Protein AF-A0A8J7Q4S1-F1 (afdb_monomer_lite)

Radius of gyration: 15.63 Å; chains: 1; bounding box: 54×36×39 Å

Secondary structure (DSSP, 8-state):
--------TTTTTEEEEEEEPEETTEE-EEE-TTS-EEEEEEEEEEEPTT----EEEEE--TTT-SS-EEEEETTTTSEEEEEESS--EEEEEEE-SS-EEEEEEEHHHHHHHHHTTSSS--HHHHHHHHHHHT-

Sequence (135 aa):
MSRGIIADRVSDLGTIFARFVLDGNQPRHTTDDDGLKHYWIDLCFEPKPGARVESVIFVLDEDTYEDPIRLADARTGFRARISSYGDFAVTAKIETDSEFRSRSDILSDLLRRGHQSEAVPSPAVTSAIKDIEDN

Structure (mmCIF, N/CA/C/O backbone):
data_AF-A0A8J7Q4S1-F1
#
_entry.id   AF-A0A8J7Q4S1-F1
#
loop_
_atom_site.group_PDB
_atom_site.id
_atom_site.type_symbol
_atom_site.label_atom_id
_atom_site.label_alt_id
_atom_site.label_comp_id
_atom_site.label_asym_id
_atom_site.label_entity_id
_atom_site.label_seq_id
_atom_site.pdbx_PDB_ins_code
_atom_site.Cartn_x
_atom_site.Cartn_y
_atom_site.Cartn_z
_atom_site.occupancy
_atom_site.B_iso_or_equiv
_atom_site.auth_seq_id
_atom_site.auth_comp_id
_atom_site.auth_asym_id
_atom_site.auth_atom_id
_atom_site.pdbx_PDB_model_num
ATOM 1 N N . MET A 1 1 ? -37.719 3.991 -2.766 1.00 38.22 1 MET A N 1
ATOM 2 C CA . MET A 1 1 ? -36.799 3.149 -1.974 1.00 38.22 1 MET A CA 1
ATOM 3 C C . MET A 1 1 ? -35.414 3.761 -2.076 1.00 38.22 1 MET A C 1
ATOM 5 O O . MET A 1 1 ? -34.785 3.648 -3.121 1.00 38.22 1 MET A O 1
ATOM 9 N N . SER A 1 2 ? -34.999 4.512 -1.058 1.00 35.16 2 SER A N 1
ATOM 10 C CA . SER A 1 2 ? -33.693 5.174 -1.040 1.00 35.16 2 SER A CA 1
ATOM 11 C C . SER A 1 2 ? -32.599 4.124 -0.879 1.00 35.16 2 SER A C 1
ATOM 13 O O . SER A 1 2 ? -32.529 3.463 0.155 1.00 35.16 2 SER A O 1
ATOM 15 N N . ARG A 1 3 ? -31.754 3.957 -1.901 1.00 38.41 3 ARG A N 1
ATOM 16 C CA . ARG A 1 3 ? -30.464 3.279 -1.750 1.00 38.41 3 ARG A CA 1
ATOM 17 C C . ARG A 1 3 ? -29.611 4.178 -0.863 1.00 38.41 3 ARG A C 1
ATOM 19 O O . ARG A 1 3 ? -29.139 5.217 -1.314 1.00 38.41 3 ARG A O 1
ATOM 26 N N . GLY A 1 4 ? -29.526 3.831 0.419 1.00 33.53 4 GLY A N 1
ATOM 27 C CA . GLY A 1 4 ? -28.639 4.499 1.356 1.00 33.53 4 GLY A CA 1
ATOM 28 C C . GLY A 1 4 ? -27.218 4.401 0.824 1.00 33.53 4 GLY A C 1
ATOM 29 O O . GLY A 1 4 ? -26.696 3.304 0.649 1.00 33.53 4 GLY A O 1
ATOM 30 N N . ILE A 1 5 ? -26.625 5.552 0.528 1.00 40.28 5 ILE A N 1
ATOM 31 C CA . ILE A 1 5 ? -25.188 5.683 0.337 1.00 40.28 5 ILE A CA 1
ATOM 32 C C . ILE A 1 5 ? -24.589 5.262 1.679 1.00 40.28 5 ILE A C 1
ATOM 34 O O . ILE A 1 5 ? -24.685 6.000 2.659 1.00 40.28 5 ILE A O 1
ATOM 38 N N . ILE A 1 6 ? -24.060 4.040 1.764 1.00 44.47 6 ILE A N 1
ATOM 39 C CA . ILE A 1 6 ? -23.188 3.665 2.873 1.00 44.47 6 ILE A CA 1
ATOM 40 C C . ILE A 1 6 ? -21.946 4.517 2.646 1.00 44.47 6 ILE A C 1
ATOM 42 O O . ILE A 1 6 ? -21.100 4.180 1.824 1.00 44.47 6 ILE A O 1
ATOM 46 N N . ALA A 1 7 ? -21.912 5.690 3.280 1.00 45.53 7 ALA A N 1
ATOM 47 C CA . ALA A 1 7 ? -20.713 6.504 3.347 1.00 45.53 7 ALA A CA 1
ATOM 48 C C . ALA A 1 7 ? -19.566 5.590 3.780 1.00 45.53 7 ALA A C 1
ATOM 50 O O . ALA A 1 7 ? -19.751 4.761 4.671 1.00 45.53 7 ALA A O 1
ATOM 51 N N . ASP A 1 8 ? -18.427 5.704 3.109 1.00 61.03 8 ASP A N 1
ATOM 52 C CA . ASP A 1 8 ? -17.221 4.944 3.401 1.00 61.03 8 ASP A CA 1
ATOM 53 C C . ASP A 1 8 ? -16.778 5.183 4.857 1.00 61.03 8 ASP A C 1
ATOM 55 O O . ASP A 1 8 ? -16.037 6.116 5.168 1.00 61.03 8 ASP A O 1
ATOM 59 N N . ARG A 1 9 ? -17.278 4.347 5.775 1.00 73.31 9 ARG A N 1
ATOM 60 C CA . ARG A 1 9 ? -17.069 4.466 7.226 1.00 73.31 9 ARG A CA 1
ATOM 61 C C . ARG A 1 9 ? -15.631 4.165 7.643 1.00 73.31 9 ARG A C 1
ATOM 63 O O . ARG A 1 9 ? -15.295 4.346 8.814 1.00 73.31 9 ARG A O 1
ATOM 70 N N . VAL A 1 10 ? -14.784 3.691 6.728 1.00 82.69 10 VAL A N 1
ATOM 71 C CA . VAL A 1 10 ? -13.345 3.555 6.983 1.00 82.69 10 VAL A CA 1
ATOM 72 C C . VAL A 1 10 ? -12.698 4.929 7.098 1.00 82.69 10 VAL A C 1
ATOM 74 O O . VAL A 1 10 ? -11.847 5.124 7.963 1.00 82.69 10 VAL A O 1
ATOM 77 N N . SER A 1 11 ? -13.166 5.907 6.317 1.00 84.38 11 SER A N 1
ATOM 78 C CA . SER A 1 11 ? -12.655 7.280 6.374 1.00 84.38 11 SER A CA 1
ATOM 79 C C . SER A 1 11 ? -12.859 7.952 7.740 1.00 84.38 11 SER A C 1
ATOM 81 O O . SER A 1 11 ? -12.113 8.867 8.088 1.00 84.38 11 SER A O 1
ATOM 83 N N . ASP A 1 12 ? -13.808 7.487 8.561 1.00 90.31 12 ASP A N 1
ATOM 84 C CA . ASP A 1 12 ? -13.987 7.940 9.949 1.00 90.31 12 ASP A CA 1
ATOM 85 C C . ASP A 1 12 ? -12.903 7.404 10.893 1.00 90.31 12 ASP A C 1
ATOM 87 O O . ASP A 1 12 ? -12.606 8.036 11.905 1.00 90.31 12 ASP A O 1
ATOM 91 N N . LEU A 1 13 ? -12.303 6.256 10.561 1.00 93.62 13 LEU A N 1
ATOM 92 C CA . LEU A 1 13 ? -11.267 5.606 11.363 1.00 93.62 13 LEU A CA 1
ATOM 93 C C . LEU A 1 13 ? -9.859 6.046 10.970 1.00 93.62 13 LEU A C 1
ATOM 95 O O . LEU A 1 13 ? -8.977 6.059 11.823 1.00 93.62 13 LEU A O 1
ATOM 99 N N . GLY A 1 14 ? -9.628 6.382 9.704 1.00 94.75 14 GLY A N 1
ATOM 100 C CA . GLY A 1 14 ? -8.289 6.675 9.207 1.00 94.75 14 GLY A CA 1
ATOM 101 C C . GLY A 1 14 ? -8.209 6.773 7.693 1.00 94.75 14 GLY A C 1
ATOM 102 O O . GLY A 1 14 ? -9.224 6.796 6.995 1.00 94.75 14 GLY A O 1
ATOM 103 N N . THR A 1 15 ? -6.979 6.820 7.195 1.00 95.38 15 THR A N 1
ATOM 104 C CA . THR A 1 15 ? -6.671 6.918 5.766 1.00 95.38 15 THR A CA 1
ATOM 105 C C . THR A 1 15 ? -5.880 5.697 5.324 1.00 95.38 15 THR A C 1
ATOM 107 O O . THR A 1 15 ? -4.870 5.361 5.937 1.00 95.38 15 THR A O 1
ATOM 110 N N . ILE A 1 16 ? -6.309 5.060 4.234 1.00 96.00 16 ILE A N 1
ATOM 111 C CA . ILE A 1 16 ? -5.535 4.014 3.556 1.00 96.00 16 ILE A CA 1
ATOM 112 C C . ILE A 1 16 ? -4.767 4.646 2.398 1.00 96.00 16 ILE A C 1
ATOM 114 O O . ILE A 1 16 ? -5.338 5.405 1.603 1.00 96.00 16 ILE A O 1
ATOM 118 N N . PHE A 1 17 ? -3.486 4.311 2.299 1.00 97.31 17 PHE A N 1
ATOM 119 C CA . PHE A 1 17 ? -2.602 4.719 1.213 1.00 97.31 17 PHE A CA 1
ATOM 120 C C . PHE A 1 17 ? -1.483 3.691 1.017 1.00 97.31 17 PHE A C 1
ATOM 122 O O . PHE A 1 17 ? -1.280 2.804 1.845 1.00 97.31 17 PHE A O 1
ATOM 129 N N . ALA A 1 18 ? -0.737 3.821 -0.073 1.00 97.81 18 ALA A N 1
ATOM 130 C CA . ALA A 1 18 ? 0.429 3.001 -0.359 1.00 97.81 18 ALA A CA 1
ATOM 131 C C . ALA A 1 18 ? 1.628 3.893 -0.683 1.00 97.81 18 ALA A C 1
ATOM 133 O O . ALA A 1 18 ? 1.463 5.014 -1.162 1.00 97.81 18 ALA A O 1
ATOM 134 N N . ARG A 1 19 ? 2.841 3.412 -0.418 1.00 97.00 19 ARG A N 1
ATOM 135 C CA . ARG A 1 19 ? 4.083 4.102 -0.797 1.00 97.00 19 ARG A CA 1
ATOM 136 C C . ARG A 1 19 ? 5.082 3.119 -1.365 1.00 97.00 19 ARG A C 1
ATOM 138 O O . ARG A 1 19 ? 5.208 2.010 -0.849 1.00 97.00 19 ARG A O 1
ATOM 145 N N . PHE A 1 20 ? 5.849 3.544 -2.360 1.00 97.06 20 PHE A N 1
ATOM 146 C CA . PHE A 1 20 ? 7.017 2.770 -2.763 1.00 97.06 20 PHE A CA 1
ATOM 147 C C . PHE A 1 20 ? 8.055 2.742 -1.644 1.00 97.06 20 PHE A C 1
ATOM 149 O O . PHE A 1 20 ? 8.322 3.750 -0.982 1.00 97.06 20 PHE A O 1
ATOM 156 N N . VAL A 1 21 ? 8.688 1.587 -1.471 1.00 96.75 21 VAL A N 1
ATOM 157 C CA . VAL A 1 21 ? 9.944 1.497 -0.733 1.00 96.75 21 VAL A CA 1
ATOM 158 C C . VAL A 1 21 ? 11.013 2.124 -1.614 1.00 96.75 21 VAL A C 1
ATOM 160 O O . VAL A 1 21 ? 11.227 1.677 -2.738 1.00 96.75 21 VAL A O 1
ATOM 163 N N . LEU A 1 22 ? 11.671 3.169 -1.124 1.00 94.50 22 LEU A N 1
ATOM 164 C CA . LEU A 1 22 ? 12.676 3.887 -1.898 1.00 94.50 22 LEU A CA 1
ATOM 165 C C . LEU A 1 22 ? 14.087 3.372 -1.596 1.00 94.50 22 LEU A C 1
ATOM 167 O O . LEU A 1 22 ? 14.424 3.104 -0.442 1.00 94.50 22 LEU A O 1
ATOM 171 N N . ASP A 1 23 ? 14.905 3.278 -2.639 1.00 92.25 23 ASP A N 1
ATOM 172 C CA . ASP A 1 23 ? 16.362 3.198 -2.562 1.00 92.25 23 ASP A CA 1
ATOM 173 C C . ASP A 1 23 ? 16.931 4.534 -3.068 1.00 92.25 23 ASP A C 1
ATOM 175 O O . ASP A 1 23 ? 16.891 4.859 -4.260 1.00 92.25 23 ASP A O 1
ATOM 179 N N . GLY A 1 24 ? 17.316 5.403 -2.130 1.00 89.56 24 GLY A N 1
ATOM 180 C CA . GLY A 1 24 ? 17.521 6.824 -2.411 1.00 89.56 24 GLY A CA 1
ATOM 181 C C . GLY A 1 24 ? 16.220 7.499 -2.866 1.00 89.56 24 GLY A C 1
ATOM 182 O O . GLY A 1 24 ? 15.250 7.545 -2.116 1.00 89.56 24 GLY A O 1
ATOM 183 N N . ASN A 1 25 ? 16.197 8.013 -4.100 1.00 88.62 25 ASN A N 1
ATOM 184 C CA . ASN A 1 25 ? 15.026 8.679 -4.697 1.00 88.62 25 ASN A CA 1
ATOM 185 C C . ASN A 1 25 ? 14.282 7.804 -5.724 1.00 88.62 25 ASN A C 1
ATOM 187 O O . ASN A 1 25 ? 13.423 8.308 -6.454 1.00 88.62 25 ASN A O 1
ATOM 191 N N . GLN A 1 26 ? 14.641 6.521 -5.822 1.00 93.56 26 GLN A N 1
ATOM 192 C CA . GLN A 1 26 ? 14.102 5.588 -6.809 1.00 93.56 26 GLN A CA 1
ATOM 193 C C . GLN A 1 26 ? 13.232 4.527 -6.124 1.00 93.56 26 GLN A C 1
ATOM 195 O O . GLN A 1 26 ? 13.652 3.971 -5.107 1.00 93.56 26 GLN A O 1
ATOM 200 N N . PRO A 1 27 ? 12.044 4.205 -6.664 1.00 96.56 27 PRO A N 1
ATOM 201 C CA . PRO A 1 27 ? 11.280 3.040 -6.239 1.00 96.56 27 PRO A CA 1
ATOM 202 C C . PRO A 1 27 ? 12.099 1.758 -6.387 1.00 96.56 27 PRO A C 1
ATOM 204 O O . PRO A 1 27 ? 12.544 1.395 -7.483 1.00 96.56 27 PRO A O 1
ATOM 207 N N . ARG A 1 28 ? 12.295 1.060 -5.269 1.00 97.88 28 ARG A N 1
ATOM 208 C CA . ARG A 1 28 ? 12.969 -0.231 -5.245 1.00 97.88 28 ARG A CA 1
ATOM 209 C C . ARG A 1 28 ? 12.115 -1.237 -6.008 1.00 97.88 28 ARG A C 1
ATOM 211 O O . ARG A 1 28 ? 10.942 -1.425 -5.691 1.00 97.88 28 ARG A O 1
ATOM 218 N N . HIS A 1 29 ? 12.728 -1.930 -6.954 1.00 97.44 29 HIS A N 1
ATOM 219 C CA . HIS A 1 29 ? 12.097 -3.013 -7.693 1.00 97.44 29 HIS A CA 1
ATOM 220 C C . HIS A 1 29 ? 13.096 -4.132 -7.976 1.00 97.44 29 HIS A C 1
ATOM 222 O O . HIS A 1 29 ? 14.309 -3.948 -7.859 1.00 97.44 29 HIS A O 1
ATOM 228 N N . THR A 1 30 ? 12.570 -5.295 -8.326 1.00 96.88 30 THR A N 1
ATOM 229 C CA . THR A 1 30 ? 13.300 -6.345 -9.041 1.00 96.88 30 THR A CA 1
ATOM 230 C C . THR A 1 30 ? 12.739 -6.453 -10.451 1.00 96.88 30 THR A C 1
ATOM 232 O O . THR A 1 30 ? 11.625 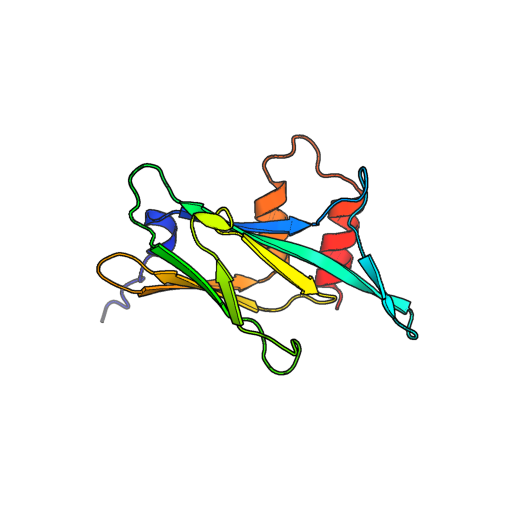-6.001 -10.703 1.00 96.88 30 THR A O 1
ATOM 235 N N . THR A 1 31 ? 13.501 -7.038 -11.363 1.00 96.50 31 THR A N 1
ATOM 236 C CA . THR A 1 31 ? 13.048 -7.314 -12.727 1.00 96.50 31 THR A CA 1
ATOM 237 C C . THR A 1 31 ? 13.075 -8.818 -12.935 1.00 96.50 31 THR A C 1
ATOM 239 O O . THR A 1 31 ? 14.041 -9.454 -12.505 1.00 96.50 31 THR A O 1
ATOM 242 N N . ASP A 1 32 ? 12.015 -9.376 -13.510 1.00 93.00 32 ASP A N 1
ATOM 243 C CA . ASP A 1 32 ? 11.972 -10.792 -13.876 1.00 93.00 32 ASP A CA 1
ATOM 244 C C . ASP A 1 32 ? 12.679 -11.063 -15.219 1.00 93.00 32 ASP A C 1
ATOM 246 O O . ASP A 1 32 ? 13.262 -10.163 -15.832 1.00 93.00 32 ASP A O 1
ATOM 250 N N . ASP A 1 33 ? 12.656 -12.320 -15.664 1.00 93.62 33 ASP A N 1
ATOM 251 C CA . ASP A 1 33 ? 13.320 -12.749 -16.899 1.00 93.62 33 ASP A CA 1
ATOM 252 C C . ASP A 1 33 ? 12.682 -12.143 -18.169 1.00 93.62 33 ASP A C 1
ATOM 254 O O . ASP A 1 33 ? 13.361 -12.017 -19.192 1.00 93.62 33 ASP A O 1
ATOM 258 N N . ASP A 1 34 ? 11.415 -11.716 -18.096 1.00 92.19 34 ASP A N 1
ATOM 259 C CA . ASP A 1 34 ? 10.666 -11.087 -19.192 1.00 92.19 34 ASP A CA 1
ATOM 260 C C . ASP A 1 34 ? 10.824 -9.553 -19.215 1.00 92.19 34 ASP A C 1
ATOM 262 O O . ASP A 1 34 ? 10.350 -8.873 -20.131 1.00 92.19 34 ASP A O 1
ATOM 266 N N . GLY A 1 35 ? 11.543 -8.987 -18.240 1.00 92.56 35 GLY A N 1
ATOM 267 C CA . GLY A 1 35 ? 11.789 -7.551 -18.136 1.00 92.56 35 GLY A CA 1
ATOM 268 C C . GLY A 1 35 ? 10.716 -6.784 -17.358 1.00 92.56 35 GLY A C 1
ATOM 269 O O . GLY A 1 35 ? 10.779 -5.549 -17.300 1.00 92.56 35 GLY A O 1
ATOM 270 N N . LEU A 1 36 ? 9.757 -7.476 -16.740 1.00 94.25 36 LEU A N 1
ATOM 271 C CA . LEU A 1 36 ? 8.699 -6.878 -15.935 1.00 94.25 36 LEU A CA 1
ATOM 272 C C . LEU A 1 36 ? 9.245 -6.442 -14.574 1.00 94.25 36 LEU A C 1
ATOM 274 O O . LEU A 1 36 ? 10.001 -7.154 -13.910 1.00 94.25 36 LEU A O 1
ATOM 278 N N . LYS A 1 37 ? 8.874 -5.235 -14.142 1.00 96.69 37 LYS A N 1
ATOM 279 C CA . LYS A 1 37 ? 9.320 -4.678 -12.862 1.00 96.69 37 LYS A CA 1
ATOM 280 C C . LYS A 1 37 ? 8.336 -5.016 -11.751 1.00 96.69 37 LYS A C 1
ATOM 282 O O . LYS A 1 37 ? 7.171 -4.643 -11.807 1.00 96.69 37 LYS A O 1
ATOM 287 N N . HIS A 1 38 ? 8.855 -5.604 -10.683 1.00 97.25 38 HIS A N 1
ATOM 288 C CA . HIS A 1 38 ? 8.138 -5.863 -9.442 1.00 97.25 38 HIS A CA 1
ATOM 289 C C . HIS A 1 38 ? 8.578 -4.860 -8.376 1.00 97.25 38 HIS A C 1
ATOM 291 O O . HIS A 1 38 ? 9.691 -4.934 -7.848 1.00 97.25 38 HIS A O 1
ATOM 297 N N . TYR A 1 39 ? 7.713 -3.899 -8.074 1.00 97.81 39 TYR A N 1
ATOM 298 C CA . TYR A 1 39 ? 7.960 -2.818 -7.133 1.00 97.81 39 TYR A CA 1
ATOM 299 C C . TYR A 1 39 ? 7.669 -3.230 -5.694 1.00 97.81 39 TYR A C 1
ATOM 301 O O . TYR A 1 39 ? 6.607 -3.766 -5.384 1.00 97.81 39 TYR A O 1
ATOM 309 N N . TRP A 1 40 ? 8.580 -2.881 -4.786 1.00 97.88 40 TRP A N 1
ATOM 310 C CA . TRP A 1 40 ? 8.364 -3.027 -3.350 1.00 97.88 40 TRP A CA 1
ATOM 311 C C . TRP A 1 40 ? 7.488 -1.884 -2.836 1.00 97.88 40 TRP A C 1
ATOM 313 O O . TRP A 1 40 ? 7.851 -0.710 -2.958 1.00 97.88 40 TRP A O 1
ATOM 323 N N . ILE A 1 41 ? 6.351 -2.224 -2.232 1.00 98.06 41 ILE A N 1
ATOM 324 C CA . ILE A 1 41 ? 5.324 -1.265 -1.810 1.00 98.06 41 ILE A CA 1
ATOM 325 C C . ILE A 1 41 ? 4.938 -1.526 -0.354 1.00 98.06 41 ILE A C 1
ATOM 327 O O . ILE A 1 41 ? 4.724 -2.663 0.057 1.00 98.06 41 ILE A O 1
ATOM 331 N N . ASP A 1 42 ? 4.828 -0.456 0.425 1.00 98.06 42 ASP A N 1
ATOM 332 C CA . ASP A 1 42 ? 4.269 -0.465 1.771 1.00 98.06 42 ASP A CA 1
ATOM 333 C C . ASP A 1 42 ? 2.797 -0.027 1.711 1.00 98.06 42 ASP A C 1
ATOM 335 O O . ASP A 1 42 ? 2.494 1.143 1.461 1.00 98.06 42 ASP A O 1
ATOM 339 N N . LEU A 1 43 ? 1.881 -0.961 1.967 1.00 98.12 43 LEU A N 1
ATOM 340 C CA . LEU A 1 43 ? 0.470 -0.687 2.232 1.00 98.12 43 LEU A CA 1
ATOM 341 C C . LEU A 1 43 ? 0.334 -0.150 3.652 1.00 98.12 43 LEU A C 1
ATOM 343 O O . LEU A 1 43 ? 0.847 -0.751 4.598 1.00 98.12 43 LEU A O 1
ATOM 347 N N . CYS A 1 44 ? -0.331 0.988 3.799 1.00 97.88 44 CYS A N 1
ATOM 348 C CA . CYS A 1 44 ? -0.378 1.730 5.047 1.00 97.88 44 CYS A CA 1
ATOM 349 C C . CYS A 1 44 ? -1.815 2.092 5.412 1.00 97.88 44 CYS A C 1
ATOM 351 O O . CYS A 1 44 ? -2.627 2.470 4.563 1.00 97.88 44 CYS A O 1
ATOM 353 N N . PHE A 1 45 ? -2.095 2.044 6.708 1.00 97.12 45 PHE A N 1
ATOM 354 C CA . PHE A 1 45 ? -3.261 2.676 7.296 1.00 97.12 45 PHE A CA 1
ATOM 355 C C . PHE A 1 45 ? -2.805 3.671 8.360 1.00 97.12 45 PHE A C 1
ATOM 357 O O . PHE A 1 45 ? -2.034 3.329 9.251 1.00 97.12 45 PHE A O 1
ATOM 364 N N . GLU A 1 46 ? -3.278 4.907 8.269 1.00 96.50 46 GLU A N 1
ATOM 365 C CA . GLU A 1 46 ? -3.039 5.942 9.270 1.00 96.50 46 GLU A CA 1
ATOM 366 C C . GLU A 1 46 ? -4.331 6.181 10.057 1.00 96.50 46 GLU A C 1
ATOM 368 O O . GLU A 1 46 ? -5.265 6.792 9.522 1.00 96.50 46 GLU A O 1
ATOM 373 N N . PRO A 1 47 ? -4.422 5.693 11.310 1.00 95.81 47 PRO A N 1
ATOM 374 C CA . PRO A 1 47 ? -5.580 5.941 12.153 1.00 95.81 47 PRO A CA 1
ATOM 375 C C . PRO A 1 47 ? -5.740 7.437 12.441 1.00 95.81 47 PRO A C 1
ATOM 377 O O . PRO A 1 47 ? -4.773 8.141 12.740 1.00 95.81 47 PRO A O 1
ATOM 380 N N . LYS A 1 48 ? -6.980 7.926 12.430 1.00 95.50 48 LYS A N 1
ATOM 381 C CA . LYS A 1 48 ? -7.303 9.265 12.924 1.00 95.50 48 LYS A CA 1
ATOM 382 C C . LYS A 1 48 ? -7.039 9.352 14.432 1.00 95.50 48 LYS A C 1
ATOM 384 O O . LYS A 1 48 ? -7.244 8.370 15.151 1.00 95.50 48 LYS A O 1
ATOM 389 N N . PRO A 1 49 ? -6.665 10.534 14.954 1.00 93.56 49 PRO A N 1
ATOM 390 C CA . PRO A 1 49 ? -6.556 10.739 16.393 1.00 93.56 49 PRO A CA 1
ATOM 391 C C . PRO A 1 49 ? -7.837 10.314 17.124 1.00 93.56 49 PRO A C 1
ATOM 393 O O . PRO A 1 49 ? -8.932 10.760 16.785 1.00 93.56 49 PRO A O 1
ATOM 396 N N . GLY A 1 50 ? -7.696 9.445 18.127 1.00 90.38 50 GLY A N 1
ATOM 397 C CA . GLY A 1 50 ? -8.816 8.923 18.919 1.00 90.38 50 GLY A CA 1
ATOM 398 C C . GLY A 1 50 ? -9.545 7.715 18.318 1.00 90.38 50 GLY A C 1
ATOM 399 O O . GLY A 1 50 ? -10.395 7.144 19.002 1.00 90.38 50 GLY A O 1
ATOM 400 N N . ALA A 1 51 ? -9.208 7.284 17.098 1.00 92.25 51 ALA A N 1
ATOM 401 C CA . ALA A 1 51 ? -9.718 6.033 16.547 1.00 92.25 51 ALA A CA 1
ATOM 402 C C . ALA A 1 51 ? -9.130 4.832 17.307 1.00 92.25 51 ALA A C 1
ATOM 404 O O . ALA A 1 51 ? -7.927 4.769 17.568 1.00 92.25 51 ALA A O 1
ATOM 405 N N . ARG A 1 52 ? -9.986 3.870 17.661 1.00 93.31 52 ARG A N 1
ATOM 406 C CA . ARG A 1 52 ? -9.585 2.605 18.290 1.00 93.31 52 ARG A CA 1
ATOM 407 C C . ARG A 1 52 ? -9.464 1.536 17.218 1.00 93.31 52 ARG A C 1
ATOM 409 O O . ARG A 1 52 ? -10.463 0.941 16.831 1.00 93.31 52 ARG A O 1
ATOM 416 N N . VAL A 1 53 ? -8.249 1.347 16.720 1.00 95.62 53 VAL A N 1
ATOM 417 C CA . VAL A 1 53 ? -7.936 0.337 15.707 1.00 95.62 53 VAL A CA 1
ATOM 418 C C . VAL A 1 53 ? -6.969 -0.665 16.312 1.00 95.62 53 VAL A C 1
ATOM 420 O O . VAL A 1 53 ? -5.926 -0.279 16.840 1.00 95.62 53 VAL A O 1
ATOM 423 N N . GLU A 1 54 ? -7.341 -1.937 16.258 1.00 95.88 54 GLU A N 1
ATOM 424 C CA . GLU A 1 54 ? -6.538 -3.040 16.785 1.00 95.88 54 GLU A CA 1
ATOM 425 C C . GLU A 1 54 ? -5.591 -3.561 15.707 1.00 95.88 54 GLU A C 1
ATOM 427 O O . GLU A 1 54 ? -4.379 -3.661 15.918 1.00 95.88 54 GLU A O 1
ATOM 432 N N . SER A 1 55 ? -6.142 -3.821 14.521 1.00 97.06 55 SER A N 1
ATOM 433 C CA . SER A 1 55 ? -5.402 -4.354 13.388 1.00 97.06 55 SER A CA 1
ATOM 434 C C . SER A 1 55 ? -6.005 -3.917 12.050 1.00 97.06 55 SER A C 1
ATOM 436 O O . SER A 1 55 ? -7.121 -3.399 11.964 1.00 97.06 55 SER A O 1
ATOM 438 N N . VAL A 1 56 ? -5.231 -4.098 10.987 1.00 97.19 56 VAL A N 1
ATOM 439 C CA . VAL A 1 56 ? -5.647 -3.944 9.598 1.00 97.19 56 VAL A CA 1
ATOM 440 C C . VAL A 1 56 ? -5.184 -5.174 8.836 1.00 97.19 56 VAL A C 1
ATOM 442 O O . VAL A 1 56 ? -4.009 -5.532 8.864 1.00 97.19 56 VAL A O 1
ATOM 445 N N . ILE A 1 57 ? -6.111 -5.813 8.138 1.00 97.38 57 ILE A N 1
ATOM 446 C CA . ILE A 1 57 ? -5.845 -6.953 7.270 1.00 97.38 57 ILE A CA 1
ATOM 447 C C . ILE A 1 57 ? -5.977 -6.465 5.831 1.00 97.38 57 ILE A C 1
ATOM 449 O O . ILE A 1 57 ? -7.083 -6.155 5.385 1.00 97.38 57 ILE A O 1
ATOM 453 N N . PHE A 1 58 ? -4.867 -6.394 5.103 1.00 96.94 58 PHE A N 1
ATOM 454 C CA . PHE A 1 58 ? -4.898 -6.175 3.662 1.00 96.94 58 PHE A CA 1
ATOM 455 C C . PHE A 1 58 ? -5.086 -7.517 2.959 1.00 96.94 58 PHE A C 1
ATOM 457 O O . PHE A 1 58 ? -4.347 -8.465 3.212 1.00 96.94 58 PHE A O 1
ATOM 464 N N . VAL A 1 59 ? -6.100 -7.590 2.109 1.00 96.19 59 VAL A N 1
ATOM 465 C CA . VAL A 1 59 ? -6.434 -8.738 1.273 1.00 96.19 59 VAL A CA 1
ATOM 466 C C . VAL A 1 59 ? -6.164 -8.339 -0.171 1.00 96.19 59 VAL A C 1
ATOM 468 O O . VAL A 1 59 ? -6.707 -7.340 -0.655 1.00 96.19 59 VAL A O 1
ATOM 471 N N . LEU A 1 60 ? -5.290 -9.104 -0.807 1.00 94.94 60 LEU A N 1
ATOM 472 C CA . LEU A 1 60 ? -4.836 -8.969 -2.184 1.00 94.94 60 LEU A CA 1
ATOM 473 C C . LEU A 1 60 ? -5.472 -10.067 -3.040 1.00 94.94 60 LEU A C 1
ATOM 475 O O . LEU A 1 60 ? -6.146 -10.957 -2.524 1.00 94.94 60 LEU A O 1
ATOM 479 N N . ASP A 1 61 ? -5.250 -9.991 -4.345 1.00 89.69 61 ASP A N 1
ATOM 480 C CA . ASP A 1 61 ? -5.707 -11.004 -5.289 1.00 89.69 61 ASP A CA 1
ATOM 481 C C . ASP A 1 61 ? -4.954 -12.337 -5.108 1.00 89.69 61 ASP A C 1
ATOM 483 O O . ASP A 1 61 ? -3.723 -12.370 -5.133 1.00 89.69 61 ASP A O 1
ATOM 487 N N . GLU A 1 62 ? -5.684 -13.437 -4.910 1.00 87.62 62 GLU A N 1
ATOM 488 C CA . GLU A 1 62 ? -5.093 -14.752 -4.608 1.00 87.62 62 GLU A CA 1
ATOM 489 C C . GLU A 1 62 ? -4.413 -15.387 -5.830 1.00 87.62 62 GLU A C 1
ATOM 491 O O . GLU A 1 62 ? -3.464 -16.152 -5.670 1.00 87.62 62 GLU A O 1
ATOM 496 N N . ASP A 1 63 ? -4.854 -15.040 -7.043 1.00 86.94 63 ASP A N 1
ATOM 497 C CA . ASP A 1 63 ? -4.259 -15.542 -8.288 1.00 86.94 63 ASP A CA 1
ATOM 498 C C . ASP A 1 63 ? -2.909 -14.867 -8.592 1.00 86.94 63 ASP A C 1
ATOM 500 O O . ASP A 1 63 ? -2.060 -15.430 -9.286 1.00 86.94 63 ASP A O 1
ATOM 504 N N . THR A 1 64 ? -2.692 -13.669 -8.042 1.00 85.94 64 THR A N 1
ATOM 505 C CA . THR A 1 64 ? -1.486 -12.863 -8.268 1.00 85.94 64 THR A CA 1
ATOM 506 C C . THR A 1 64 ? -0.452 -12.999 -7.144 1.00 85.94 64 THR A C 1
ATOM 508 O O . THR A 1 64 ? 0.753 -12.928 -7.402 1.00 85.94 64 THR A O 1
ATOM 511 N N . TYR A 1 65 ? -0.884 -13.176 -5.891 1.00 86.00 65 TYR A N 1
ATOM 512 C CA . TYR A 1 65 ? -0.008 -13.143 -4.715 1.00 86.00 65 TYR A CA 1
ATOM 513 C C . TYR A 1 65 ? 0.024 -14.492 -3.985 1.00 86.00 65 TYR A C 1
ATOM 515 O O . TYR A 1 65 ? -1.002 -14.961 -3.510 1.00 86.00 65 TYR A O 1
ATOM 523 N N . GLU A 1 66 ? 1.224 -15.060 -3.783 1.00 81.81 66 GLU A N 1
ATOM 52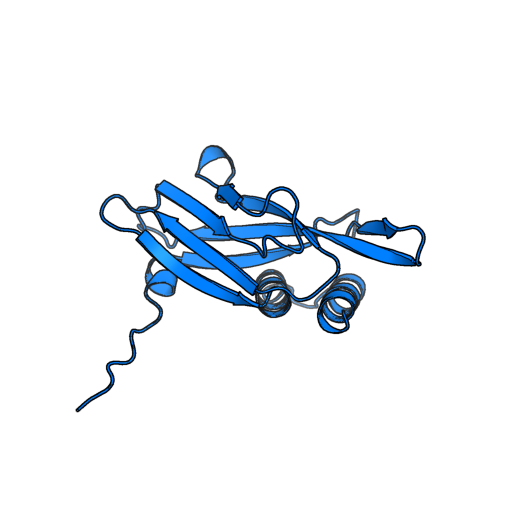4 C CA . GLU A 1 66 ? 1.417 -16.336 -3.058 1.00 81.81 66 GLU A CA 1
ATOM 525 C C . GLU A 1 66 ? 0.897 -16.292 -1.610 1.00 81.81 66 GLU A C 1
ATOM 527 O O . GLU A 1 66 ? 0.392 -17.279 -1.083 1.00 81.81 66 GLU A O 1
ATOM 532 N N . ASP A 1 67 ? 0.995 -15.129 -0.967 1.00 86.62 67 ASP A N 1
ATOM 533 C CA . ASP A 1 67 ? 0.426 -14.890 0.355 1.00 86.62 67 ASP A CA 1
ATOM 534 C C . ASP A 1 67 ? -0.403 -13.594 0.288 1.00 86.62 67 ASP A C 1
ATOM 536 O O . ASP A 1 67 ? 0.128 -12.491 0.449 1.00 86.62 67 ASP A O 1
ATOM 540 N N . PRO A 1 68 ? -1.693 -13.694 -0.071 1.00 92.00 68 PRO A N 1
ATOM 541 C CA . PRO A 1 68 ? -2.522 -12.541 -0.409 1.00 92.00 68 PRO A CA 1
ATOM 542 C C . PRO A 1 68 ? -3.058 -11.819 0.831 1.00 92.00 68 PRO A C 1
ATOM 544 O O . PRO A 1 68 ? -3.638 -10.741 0.719 1.00 92.00 68 PRO A O 1
ATOM 547 N N . ILE A 1 69 ? -2.875 -12.384 2.027 1.00 93.94 69 ILE A N 1
ATOM 548 C CA . ILE A 1 69 ? -3.371 -11.808 3.275 1.00 93.94 69 ILE A CA 1
ATOM 549 C C . ILE A 1 69 ? -2.195 -11.229 4.060 1.00 93.94 69 ILE A C 1
ATOM 551 O O . ILE A 1 69 ? -1.173 -11.869 4.301 1.00 93.94 69 ILE A O 1
ATOM 555 N N . ARG A 1 70 ? -2.326 -9.971 4.472 1.00 94.56 70 ARG A N 1
ATOM 556 C CA . ARG A 1 70 ? -1.280 -9.233 5.179 1.00 94.56 70 ARG A CA 1
ATOM 557 C C . ARG A 1 70 ? -1.856 -8.587 6.426 1.00 94.56 70 ARG A C 1
ATOM 559 O O . ARG A 1 70 ? -2.672 -7.675 6.331 1.00 94.56 70 ARG A O 1
ATOM 566 N N . LEU A 1 71 ? -1.406 -9.035 7.593 1.00 94.94 71 LEU A N 1
ATOM 567 C CA . LEU A 1 71 ? -1.762 -8.425 8.871 1.00 94.94 71 LEU A CA 1
ATOM 568 C C . LEU A 1 71 ? -0.814 -7.265 9.194 1.00 94.94 71 LEU A C 1
ATOM 570 O O . LEU A 1 71 ? 0.406 -7.414 9.129 1.00 94.94 71 LEU A O 1
ATOM 574 N N . ALA A 1 72 ? -1.386 -6.142 9.605 1.00 95.94 72 ALA A N 1
ATOM 575 C CA . ALA A 1 72 ? -0.679 -4.979 10.103 1.00 95.94 72 ALA A CA 1
ATOM 576 C C . ALA A 1 72 ? -1.338 -4.477 11.394 1.00 95.94 72 ALA A C 1
ATOM 578 O O . ALA A 1 72 ? -2.553 -4.362 11.489 1.00 95.94 72 ALA A O 1
ATOM 579 N N . ASP A 1 73 ? -0.536 -4.157 12.399 1.00 96.44 73 ASP A N 1
ATOM 580 C CA . ASP A 1 73 ? -0.994 -3.685 13.708 1.00 96.44 73 ASP A CA 1
ATOM 581 C C . ASP A 1 73 ? -0.107 -2.545 14.234 1.00 96.44 73 ASP A C 1
ATOM 583 O O . ASP A 1 73 ? 0.853 -2.120 13.577 1.00 96.44 73 ASP A O 1
ATOM 587 N N . ALA A 1 74 ? -0.381 -2.074 15.451 1.00 94.19 74 ALA A N 1
ATOM 588 C CA . ALA A 1 74 ? 0.399 -1.017 16.093 1.00 94.19 74 ALA A CA 1
ATOM 589 C C . ALA A 1 74 ? 1.909 -1.327 16.209 1.00 94.19 74 ALA A C 1
ATOM 591 O O . ALA A 1 74 ? 2.718 -0.400 16.182 1.00 94.19 74 ALA A O 1
ATOM 592 N N . ARG A 1 75 ? 2.321 -2.602 16.288 1.00 96.12 75 ARG A N 1
ATOM 593 C CA . ARG A 1 75 ? 3.741 -3.005 16.359 1.00 96.12 75 ARG A CA 1
ATOM 594 C C . ARG A 1 75 ? 4.443 -2.824 15.016 1.00 96.12 75 ARG A C 1
ATOM 596 O O . ARG A 1 75 ? 5.623 -2.491 14.981 1.00 96.12 75 ARG A O 1
ATOM 603 N N . THR A 1 76 ? 3.708 -3.016 13.923 1.00 94.44 76 THR A N 1
ATOM 604 C CA . THR A 1 76 ? 4.180 -2.766 12.547 1.00 94.44 76 THR A CA 1
ATOM 605 C C . THR A 1 76 ? 3.997 -1.312 12.096 1.00 94.44 76 THR A C 1
ATOM 607 O O . THR A 1 76 ? 4.416 -0.951 10.999 1.00 94.44 76 THR A O 1
ATOM 610 N N . GLY A 1 77 ? 3.350 -0.474 12.916 1.00 96.06 77 GLY A N 1
ATOM 611 C CA . GLY A 1 77 ? 2.924 0.868 12.520 1.00 96.06 77 GLY A CA 1
ATOM 612 C C . GLY A 1 77 ? 1.803 0.855 11.476 1.00 96.06 77 GLY A C 1
ATOM 613 O O . GLY A 1 77 ? 1.788 1.720 10.605 1.00 96.06 77 GLY A O 1
ATOM 614 N N . PHE A 1 78 ? 0.913 -0.143 11.539 1.00 97.19 78 PHE A N 1
ATOM 615 C CA . PHE A 1 78 ? -0.181 -0.374 10.588 1.00 97.19 78 PHE A CA 1
ATOM 616 C C . PHE A 1 78 ? 0.291 -0.410 9.126 1.00 97.19 78 PHE A C 1
ATOM 618 O O . PHE A 1 78 ? -0.333 0.156 8.224 1.00 97.19 78 PHE A O 1
ATOM 625 N N . ARG A 1 79 ? 1.422 -1.092 8.905 1.00 97.81 79 ARG A N 1
ATOM 626 C CA . ARG A 1 79 ? 2.070 -1.238 7.606 1.00 97.81 79 ARG A CA 1
ATOM 627 C C . ARG A 1 79 ? 2.275 -2.703 7.242 1.00 97.81 79 ARG A C 1
ATOM 629 O O . ARG A 1 79 ? 2.797 -3.474 8.043 1.00 97.81 79 ARG A O 1
ATOM 636 N N . ALA A 1 80 ? 1.972 -3.043 5.995 1.00 97.06 80 ALA A N 1
ATOM 637 C CA . ALA A 1 80 ? 2.334 -4.315 5.386 1.00 97.06 80 ALA A CA 1
ATOM 638 C C . ALA A 1 80 ? 3.120 -4.094 4.094 1.00 97.06 80 ALA A C 1
ATOM 640 O O . ALA A 1 80 ? 2.783 -3.220 3.300 1.00 97.06 80 ALA A O 1
ATOM 641 N N . ARG A 1 81 ? 4.155 -4.905 3.865 1.00 96.94 81 ARG A N 1
ATOM 642 C CA . ARG A 1 81 ? 4.968 -4.835 2.649 1.00 96.94 81 ARG A CA 1
ATOM 643 C C . ARG A 1 81 ? 4.523 -5.873 1.628 1.00 96.94 81 ARG A C 1
ATOM 645 O O . ARG A 1 81 ? 4.307 -7.032 1.978 1.00 96.94 81 ARG A O 1
ATOM 652 N N . ILE A 1 82 ? 4.446 -5.452 0.372 1.00 96.56 82 ILE A N 1
ATOM 653 C CA . ILE A 1 82 ? 4.140 -6.290 -0.786 1.00 96.56 82 ILE A CA 1
ATOM 654 C C . ILE A 1 82 ? 5.167 -6.048 -1.899 1.00 96.56 82 ILE A C 1
ATOM 656 O O . ILE A 1 82 ? 5.935 -5.082 -1.858 1.00 96.56 82 ILE A O 1
ATOM 660 N N . SER A 1 83 ? 5.152 -6.926 -2.896 1.00 95.75 83 SER A N 1
ATOM 661 C CA . SER A 1 83 ? 5.795 -6.718 -4.189 1.00 95.75 83 SER A CA 1
ATOM 662 C C . SER A 1 83 ? 4.710 -6.792 -5.259 1.00 95.75 83 SER A C 1
ATOM 664 O O . SER A 1 83 ? 3.991 -7.786 -5.280 1.00 95.75 83 SER A O 1
ATOM 666 N N . SER A 1 84 ? 4.554 -5.761 -6.091 1.00 96.56 84 SER A N 1
ATOM 667 C CA . SER A 1 84 ? 3.542 -5.729 -7.159 1.00 96.56 84 SER A CA 1
ATOM 668 C C . SER A 1 84 ? 4.139 -5.247 -8.471 1.00 96.56 84 SER A C 1
ATOM 670 O O . SER A 1 84 ? 5.027 -4.396 -8.471 1.00 96.56 84 SER A O 1
ATOM 672 N N . TYR A 1 85 ? 3.619 -5.759 -9.578 1.00 95.19 85 TYR A N 1
ATOM 673 C CA . TYR A 1 85 ? 3.956 -5.321 -10.931 1.00 95.19 85 TYR A CA 1
ATOM 674 C C . TYR A 1 85 ? 2.783 -4.656 -11.664 1.00 95.19 85 TYR A C 1
ATOM 676 O O . TYR A 1 85 ? 3.020 -4.00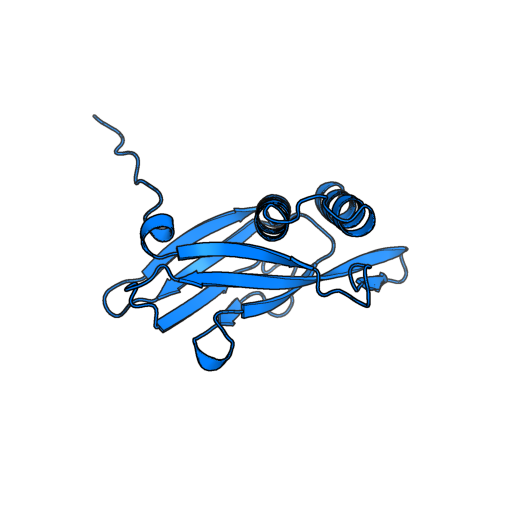2 -12.670 1.00 95.19 85 TYR A O 1
ATOM 684 N N . GLY A 1 86 ? 1.551 -4.801 -11.162 1.00 95.62 86 GLY A N 1
ATOM 685 C CA . GLY A 1 86 ? 0.329 -4.367 -11.843 1.00 95.62 86 GLY A CA 1
ATOM 686 C C . GLY A 1 86 ? -0.706 -3.758 -10.902 1.00 95.62 86 GLY A C 1
ATOM 687 O O . GLY A 1 86 ? -0.523 -3.735 -9.669 1.00 95.62 86 GLY A O 1
ATOM 688 N N . ASP A 1 87 ? -1.773 -3.225 -11.493 1.00 96.75 87 ASP A N 1
ATOM 689 C CA . ASP A 1 87 ? -2.750 -2.390 -10.792 1.00 96.75 87 ASP A CA 1
ATOM 690 C C . ASP A 1 87 ? -3.925 -3.182 -10.203 1.00 96.75 87 ASP A C 1
ATOM 692 O O . ASP A 1 87 ? -5.057 -3.184 -10.691 1.00 96.75 87 ASP A O 1
ATOM 696 N N . PHE A 1 88 ? -3.643 -3.884 -9.108 1.00 95.00 88 PHE A N 1
ATOM 697 C CA . PHE A 1 88 ? -4.613 -4.760 -8.458 1.00 95.00 88 PHE A CA 1
ATOM 698 C C . PHE A 1 88 ? -5.454 -4.045 -7.397 1.00 95.00 88 PHE A C 1
ATOM 700 O O . PHE A 1 88 ? -5.030 -3.079 -6.755 1.00 95.00 88 PHE A O 1
ATOM 707 N N . ALA A 1 89 ? -6.656 -4.570 -7.158 1.00 95.12 89 ALA A N 1
ATOM 708 C CA . ALA A 1 89 ? -7.484 -4.132 -6.044 1.00 95.12 89 ALA A CA 1
ATOM 709 C C . ALA A 1 89 ? -6.875 -4.578 -4.706 1.00 95.12 89 ALA A C 1
ATOM 711 O O . ALA A 1 89 ? -6.502 -5.737 -4.524 1.00 95.12 89 ALA A O 1
ATOM 712 N N . VAL A 1 90 ? -6.832 -3.662 -3.740 1.00 96.19 90 VAL A N 1
ATOM 713 C CA . VAL A 1 90 ? -6.416 -3.929 -2.361 1.00 96.19 90 VAL A CA 1
ATOM 714 C C . VAL A 1 90 ? -7.607 -3.684 -1.448 1.00 96.19 90 VAL A C 1
ATOM 716 O O . VAL A 1 90 ? -8.118 -2.565 -1.352 1.00 96.19 90 VAL A O 1
ATOM 719 N N . THR A 1 91 ? -8.039 -4.725 -0.738 1.00 96.25 91 THR A N 1
ATOM 720 C CA . THR A 1 91 ? -9.079 -4.606 0.289 1.00 96.25 91 THR A CA 1
ATOM 721 C C . THR A 1 91 ? -8.439 -4.498 1.662 1.00 96.25 91 THR A C 1
ATOM 723 O O . THR A 1 91 ? -7.818 -5.442 2.131 1.00 96.25 91 THR A O 1
ATOM 726 N N . ALA A 1 92 ? -8.636 -3.384 2.357 1.00 96.19 92 ALA A N 1
ATOM 727 C CA . ALA A 1 92 ? -8.277 -3.265 3.765 1.00 96.19 92 ALA A CA 1
ATOM 728 C C . ALA A 1 92 ? -9.493 -3.589 4.639 1.00 96.19 92 ALA A C 1
ATOM 730 O O . ALA A 1 92 ? -10.563 -2.998 4.467 1.00 96.19 92 ALA A O 1
ATOM 731 N N . LYS A 1 93 ? -9.325 -4.499 5.597 1.00 96.62 93 LYS A N 1
ATOM 732 C CA . LYS A 1 93 ? -10.282 -4.787 6.671 1.00 96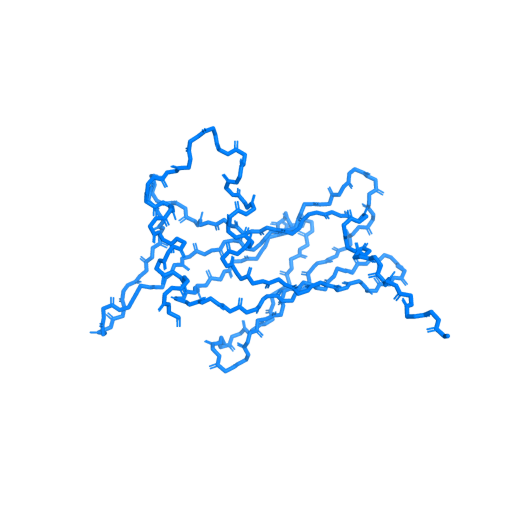.62 93 LYS A CA 1
ATOM 733 C C . LYS A 1 93 ? -9.705 -4.255 7.978 1.00 96.62 93 LYS A C 1
ATOM 735 O O . LYS A 1 93 ? -8.690 -4.750 8.446 1.00 96.62 93 LYS A O 1
ATOM 740 N N . ILE A 1 94 ? -10.330 -3.228 8.531 1.00 96.38 94 ILE A N 1
ATOM 741 C CA . ILE A 1 94 ? -9.920 -2.535 9.745 1.00 96.38 94 ILE A CA 1
ATOM 742 C C . ILE A 1 94 ? -10.695 -3.146 10.903 1.00 96.38 94 ILE A C 1
ATOM 744 O O . ILE A 1 94 ? -11.927 -3.100 10.914 1.00 96.38 94 ILE A O 1
ATOM 748 N N . GLU A 1 95 ? -9.965 -3.712 11.851 1.00 95.75 95 GLU A N 1
ATOM 749 C CA . GLU A 1 95 ? -10.497 -4.274 13.085 1.00 95.75 95 GLU A CA 1
ATOM 750 C C . GLU A 1 95 ? -10.511 -3.200 14.173 1.00 95.75 95 GLU A C 1
ATOM 752 O O . GLU A 1 95 ? -9.490 -2.567 14.468 1.00 95.75 95 GLU A O 1
ATOM 757 N N . THR A 1 96 ? -11.681 -2.986 14.764 1.00 93.12 96 THR A N 1
ATOM 758 C CA . THR A 1 96 ? -11.852 -2.186 15.978 1.00 93.12 96 THR A CA 1
ATOM 759 C C . THR A 1 96 ? -12.270 -3.089 17.136 1.00 93.12 96 THR A C 1
ATOM 761 O O . THR A 1 96 ? -12.561 -4.266 16.949 1.00 93.12 96 THR A O 1
ATOM 764 N N . ASP A 1 97 ? -12.396 -2.508 18.328 1.00 88.88 97 ASP A N 1
ATOM 765 C CA . ASP A 1 97 ? -12.911 -3.185 19.529 1.00 88.88 97 ASP A CA 1
ATOM 766 C C . ASP A 1 97 ? -14.346 -3.740 19.392 1.00 88.88 97 ASP A C 1
ATOM 768 O O . ASP A 1 97 ? -14.833 -4.461 20.263 1.00 88.88 97 ASP A O 1
ATOM 772 N N . SER A 1 98 ? -15.059 -3.365 18.331 1.00 86.50 98 SER A N 1
ATOM 773 C CA . SER A 1 98 ? -16.506 -3.539 18.205 1.00 86.50 98 SER A CA 1
ATOM 774 C C . SER A 1 98 ? -16.950 -4.115 16.863 1.00 86.50 98 SER A C 1
ATOM 776 O O . SER A 1 98 ? -18.009 -4.744 16.805 1.00 86.50 98 SER A O 1
ATOM 778 N N . GLU A 1 99 ? -16.190 -3.912 15.786 1.00 90.38 99 GLU A N 1
ATOM 779 C CA . GLU A 1 99 ? -16.573 -4.353 14.446 1.00 90.38 99 GLU A CA 1
ATOM 780 C C . GLU A 1 99 ? -15.385 -4.431 13.475 1.00 90.38 99 GLU A C 1
ATOM 782 O O . GLU A 1 99 ? -14.306 -3.891 13.710 1.00 90.38 99 GLU A O 1
ATOM 787 N N . PHE A 1 100 ? -15.632 -5.056 12.321 1.00 90.25 100 PHE A N 1
ATOM 788 C CA . PHE A 1 100 ? -14.777 -4.919 11.148 1.00 90.25 100 PHE A CA 1
ATOM 789 C C . PHE A 1 100 ? -15.383 -3.912 10.178 1.00 90.25 100 PHE A C 1
ATOM 791 O O . PHE A 1 100 ? -16.555 -4.015 9.803 1.00 90.25 100 PHE A O 1
ATOM 798 N N . ARG A 1 101 ? -14.561 -2.983 9.692 1.00 93.31 101 ARG A N 1
ATOM 799 C CA . ARG A 1 101 ? -14.898 -2.124 8.550 1.00 93.31 101 ARG A CA 1
ATOM 800 C C . ARG A 1 101 ? -14.013 -2.479 7.373 1.00 93.31 101 ARG A C 1
ATOM 802 O O . ARG A 1 101 ? -12.858 -2.830 7.565 1.00 93.31 101 ARG A O 1
ATOM 809 N N . SER A 1 102 ? -14.533 -2.394 6.155 1.00 93.38 102 SER A N 1
ATOM 810 C CA . SER A 1 102 ? -13.742 -2.704 4.964 1.00 93.38 102 SER A CA 1
ATOM 811 C C . SER A 1 102 ? -13.864 -1.631 3.901 1.00 93.38 102 SER A C 1
ATOM 813 O O . SER A 1 102 ? -14.906 -0.985 3.774 1.00 93.38 102 SER A O 1
ATOM 815 N N . ARG A 1 103 ? -12.780 -1.459 3.152 1.00 93.62 103 ARG A N 1
ATOM 816 C CA . ARG A 1 103 ? -12.712 -0.613 1.967 1.00 93.62 103 ARG A CA 1
ATOM 817 C C . ARG A 1 103 ? -11.799 -1.276 0.947 1.00 93.62 103 ARG A C 1
ATOM 819 O O . ARG A 1 103 ? -10.745 -1.788 1.312 1.00 93.62 103 ARG A O 1
ATOM 826 N N . SER A 1 104 ? -12.216 -1.244 -0.312 1.00 94.88 104 SER A N 1
ATOM 827 C CA . SER A 1 104 ? -11.400 -1.670 -1.445 1.00 94.88 104 SER A CA 1
ATOM 828 C C . SER A 1 104 ? -11.048 -0.453 -2.282 1.00 94.88 104 SER A C 1
ATOM 830 O O . SER A 1 104 ? -11.921 0.359 -2.583 1.00 94.88 104 SER A O 1
ATOM 832 N N . ASP A 1 105 ? -9.782 -0.344 -2.656 1.00 95.44 105 ASP A N 1
ATOM 833 C CA . ASP A 1 105 ? -9.264 0.683 -3.554 1.00 95.44 105 ASP A CA 1
ATOM 834 C C . ASP A 1 105 ? -8.299 0.035 -4.556 1.00 95.44 105 ASP A C 1
ATOM 836 O O . ASP A 1 105 ? -7.784 -1.058 -4.316 1.00 95.44 105 ASP A O 1
ATOM 840 N N . ILE A 1 106 ? -8.053 0.714 -5.672 1.00 96.56 106 ILE A N 1
ATOM 841 C CA . ILE A 1 106 ? -7.055 0.313 -6.665 1.00 96.56 106 ILE A CA 1
ATOM 842 C C . ILE A 1 106 ? -5.653 0.742 -6.191 1.00 96.56 106 ILE A C 1
ATOM 844 O O . ILE A 1 106 ? -5.502 1.792 -5.555 1.00 96.56 106 ILE A O 1
ATOM 848 N N . LEU A 1 107 ? -4.628 -0.081 -6.436 1.00 97.31 107 LEU A N 1
ATOM 849 C CA . LEU A 1 107 ? -3.275 0.132 -5.910 1.00 97.31 107 LEU A CA 1
ATOM 850 C C . LEU A 1 107 ? -2.657 1.455 -6.387 1.00 97.31 107 LEU A C 1
ATOM 852 O O . LEU A 1 107 ? -2.077 2.183 -5.574 1.00 97.31 107 LEU A O 1
ATOM 856 N N . SER A 1 108 ? -2.812 1.805 -7.660 1.00 97.50 108 SER A N 1
ATOM 857 C CA . SER A 1 108 ? -2.350 3.075 -8.227 1.00 97.50 108 SER A CA 1
ATOM 858 C C . SER A 1 108 ? -2.970 4.283 -7.516 1.00 97.50 108 SER A C 1
ATOM 860 O O . SER A 1 108 ? -2.255 5.217 -7.142 1.00 97.50 108 SER A O 1
ATOM 862 N N . ASP A 1 109 ? -4.266 4.239 -7.200 1.00 96.94 109 ASP A N 1
ATOM 863 C CA . ASP A 1 109 ? -4.951 5.280 -6.426 1.00 96.94 109 ASP A CA 1
ATOM 864 C C . ASP A 1 109 ? -4.412 5.395 -4.994 1.00 96.94 109 ASP A C 1
ATOM 866 O O . ASP A 1 109 ? -4.315 6.500 -4.441 1.00 96.94 109 ASP A O 1
ATOM 870 N N . LEU A 1 110 ? -4.064 4.265 -4.370 1.00 97.25 110 LEU A N 1
ATOM 871 C CA . LEU A 1 110 ? -3.432 4.241 -3.050 1.00 97.25 110 LEU A CA 1
ATOM 872 C C . LEU A 1 110 ? -2.017 4.829 -3.093 1.00 97.25 110 LEU A C 1
ATOM 874 O O . LEU A 1 110 ? -1.654 5.589 -2.189 1.00 97.25 110 LEU A O 1
ATOM 878 N N . LEU A 1 111 ? -1.241 4.525 -4.135 1.00 97.31 111 LEU A N 1
ATOM 879 C CA . LEU A 1 111 ? 0.097 5.082 -4.355 1.00 97.31 111 LEU A CA 1
ATOM 880 C C . LEU A 1 111 ? 0.028 6.593 -4.587 1.00 97.31 111 LEU A C 1
ATOM 882 O O . LEU A 1 111 ? 0.745 7.358 -3.939 1.00 97.31 111 LEU A O 1
ATOM 886 N N . ARG A 1 112 ? -0.899 7.050 -5.438 1.00 96.00 112 ARG A N 1
ATOM 887 C CA . ARG A 1 112 ? -1.154 8.481 -5.659 1.00 96.00 112 ARG A CA 1
ATOM 888 C C . ARG A 1 112 ? -1.473 9.172 -4.336 1.00 96.00 112 ARG A C 1
ATOM 890 O O . ARG A 1 112 ? -0.846 10.180 -4.024 1.00 96.00 112 ARG A O 1
ATOM 897 N N . ARG A 1 113 ? -2.366 8.604 -3.515 1.00 95.19 113 ARG A N 1
ATOM 898 C CA . ARG A 1 113 ? -2.666 9.114 -2.163 1.00 95.19 113 ARG A CA 1
ATOM 899 C C . ARG A 1 113 ? -1.437 9.193 -1.260 1.00 95.19 113 ARG A C 1
ATOM 901 O O . ARG A 1 113 ? -1.241 10.209 -0.600 1.00 95.19 113 ARG A O 1
ATOM 908 N N . GLY A 1 114 ? -0.594 8.165 -1.235 1.00 94.56 114 GLY A N 1
ATOM 909 C CA . GLY A 1 114 ? 0.572 8.135 -0.348 1.00 94.56 114 GLY A CA 1
ATOM 910 C C . GLY A 1 114 ? 1.658 9.152 -0.694 1.00 94.56 114 GLY A C 1
ATOM 911 O O . GLY A 1 114 ? 2.431 9.519 0.198 1.00 94.56 114 GLY A O 1
ATOM 912 N N . HIS A 1 115 ? 1.674 9.627 -1.943 1.00 89.62 115 HIS A N 1
ATOM 913 C CA . HIS A 1 115 ? 2.619 10.615 -2.470 1.00 89.62 115 HIS A CA 1
ATOM 914 C C . HIS A 1 115 ? 1.989 12.005 -2.722 1.00 89.62 115 HIS A C 1
ATOM 916 O O . HIS A 1 115 ? 2.687 12.929 -3.129 1.00 89.62 115 HIS A O 1
ATOM 922 N N . GLN A 1 116 ? 0.697 12.207 -2.424 1.00 85.12 116 GLN A N 1
ATOM 923 C CA . GLN A 1 116 ? -0.010 13.490 -2.616 1.00 85.12 116 GLN A CA 1
ATOM 924 C C . GLN A 1 116 ? 0.547 14.648 -1.775 1.00 85.12 116 GLN A C 1
ATOM 926 O O . GLN A 1 116 ? 0.411 15.805 -2.163 1.00 85.12 116 GLN A O 1
ATOM 931 N N . SER A 1 117 ? 1.146 14.360 -0.615 1.00 75.75 117 SER A N 1
ATOM 932 C CA . SER A 1 117 ? 1.719 15.385 0.267 1.00 75.75 117 SER A CA 1
ATOM 933 C C . SER A 1 117 ? 3.100 15.875 -0.179 1.00 75.75 117 SER A C 1
ATOM 935 O O . SER A 1 117 ? 3.651 16.788 0.435 1.00 75.75 117 SER A O 1
ATOM 937 N N . GLU A 1 118 ? 3.696 15.260 -1.203 1.00 76.44 118 GLU A N 1
ATOM 938 C CA . GLU A 1 118 ? 4.963 15.719 -1.765 1.00 76.44 118 GLU A CA 1
ATOM 939 C C . GLU A 1 118 ? 4.719 16.993 -2.580 1.00 76.44 118 GLU A C 1
ATOM 941 O O . GLU A 1 118 ? 3.922 17.002 -3.515 1.00 76.44 118 GLU A O 1
ATOM 946 N N . ALA A 1 119 ? 5.418 18.082 -2.239 1.00 67.94 119 ALA A N 1
ATOM 947 C CA . ALA A 1 119 ? 5.284 19.360 -2.945 1.00 67.94 119 ALA A CA 1
ATOM 948 C C . ALA A 1 119 ? 5.568 19.232 -4.456 1.00 67.94 119 ALA A C 1
ATOM 950 O O . ALA A 1 119 ? 5.021 19.989 -5.255 1.00 67.94 119 ALA A O 1
ATOM 951 N N . VAL A 1 120 ? 6.415 18.267 -4.830 1.00 70.56 120 VAL A N 1
ATOM 952 C CA . VAL A 1 120 ? 6.658 17.814 -6.202 1.00 70.56 120 VAL A CA 1
ATOM 953 C C . VAL A 1 120 ? 6.885 16.297 -6.148 1.00 70.56 120 VAL A C 1
ATOM 955 O O . VAL A 1 120 ? 7.897 15.885 -5.577 1.00 70.56 120 VAL A O 1
ATOM 958 N N . PRO A 1 121 ? 5.992 15.463 -6.715 1.00 73.31 121 PRO A N 1
ATOM 959 C CA . PRO A 1 121 ? 6.208 14.022 -6.779 1.00 73.31 121 PRO A CA 1
ATOM 960 C C . PRO A 1 121 ? 7.492 13.703 -7.544 1.00 73.31 121 PRO A C 1
ATOM 962 O O . PRO A 1 121 ? 7.743 14.271 -8.613 1.00 73.31 121 PRO A O 1
ATOM 965 N N . SER A 1 122 ? 8.306 12.781 -7.028 1.00 86.75 122 SER A N 1
ATOM 966 C CA . SER A 1 122 ? 9.504 12.324 -7.746 1.00 86.75 122 SER A CA 1
ATOM 967 C C . SER A 1 122 ? 9.127 11.828 -9.158 1.00 86.75 122 SER A C 1
ATOM 969 O O . SER A 1 122 ? 8.193 11.026 -9.289 1.00 86.75 122 SER A O 1
ATOM 971 N N . PRO A 1 123 ? 9.844 12.232 -10.229 1.00 92.12 123 PRO A N 1
ATOM 972 C CA . PRO A 1 123 ? 9.610 11.692 -11.570 1.00 92.12 123 PRO A CA 1
ATOM 973 C C . PRO A 1 123 ? 9.710 10.163 -11.613 1.00 92.12 123 PRO A C 1
ATOM 975 O O . PRO A 1 123 ? 8.954 9.518 -12.333 1.00 92.12 123 PRO A O 1
ATOM 978 N N . ALA A 1 124 ? 10.593 9.580 -10.794 1.00 94.12 124 ALA A N 1
ATOM 979 C CA . ALA A 1 124 ? 10.746 8.133 -10.680 1.00 94.12 124 ALA A CA 1
ATOM 980 C C . ALA A 1 124 ? 9.519 7.466 -10.047 1.00 94.12 124 ALA A C 1
ATOM 982 O O . ALA A 1 124 ? 9.066 6.435 -10.530 1.00 94.12 124 ALA A O 1
ATOM 983 N N . VAL A 1 125 ? 8.944 8.081 -9.008 1.00 94.69 125 VAL A N 1
ATOM 984 C CA . VAL A 1 125 ? 7.687 7.618 -8.400 1.00 94.69 125 VAL A CA 1
ATOM 985 C C . VAL A 1 125 ? 6.552 7.719 -9.409 1.00 94.69 125 VAL A C 1
ATOM 987 O O . VAL A 1 125 ? 5.817 6.760 -9.590 1.00 94.69 125 VAL A O 1
ATOM 990 N N . THR A 1 126 ? 6.443 8.842 -10.119 1.00 94.69 126 THR A N 1
ATOM 991 C CA . THR A 1 126 ? 5.389 9.039 -11.126 1.00 94.69 126 THR A CA 1
ATOM 992 C C . THR A 1 126 ? 5.485 8.000 -12.245 1.00 94.69 126 THR A C 1
ATOM 994 O O . THR A 1 126 ? 4.470 7.434 -12.640 1.00 94.69 126 THR A O 1
ATOM 997 N N . SER A 1 127 ? 6.703 7.709 -12.716 1.00 95.81 127 SER A N 1
ATOM 998 C CA . SER A 1 127 ? 6.940 6.644 -13.693 1.00 95.81 127 SER A CA 1
ATOM 999 C C . SER A 1 127 ? 6.581 5.269 -13.136 1.00 95.81 127 SER A C 1
ATOM 1001 O O . SER A 1 127 ? 5.953 4.498 -13.840 1.00 95.81 127 SER A O 1
ATOM 1003 N N . ALA A 1 128 ? 6.924 4.963 -11.883 1.00 96.56 128 ALA A N 1
ATOM 1004 C CA . ALA A 1 128 ? 6.591 3.675 -11.279 1.00 96.56 128 ALA A CA 1
ATOM 1005 C C . ALA A 1 128 ? 5.080 3.488 -11.065 1.00 96.56 128 ALA A C 1
ATOM 1007 O O . ALA A 1 128 ? 4.580 2.389 -11.265 1.00 96.56 128 ALA A O 1
ATOM 1008 N N . ILE A 1 129 ? 4.336 4.546 -10.708 1.00 96.75 129 ILE A N 1
ATOM 1009 C CA . ILE A 1 129 ? 2.861 4.487 -10.668 1.00 96.75 129 ILE A CA 1
ATOM 1010 C C . ILE A 1 129 ? 2.323 4.160 -12.060 1.00 96.75 129 ILE A C 1
ATOM 1012 O O . ILE A 1 129 ? 1.449 3.314 -12.183 1.00 96.75 129 ILE A O 1
ATOM 1016 N N . LYS A 1 130 ? 2.868 4.794 -13.104 1.00 97.00 130 LYS A N 1
ATOM 1017 C CA . 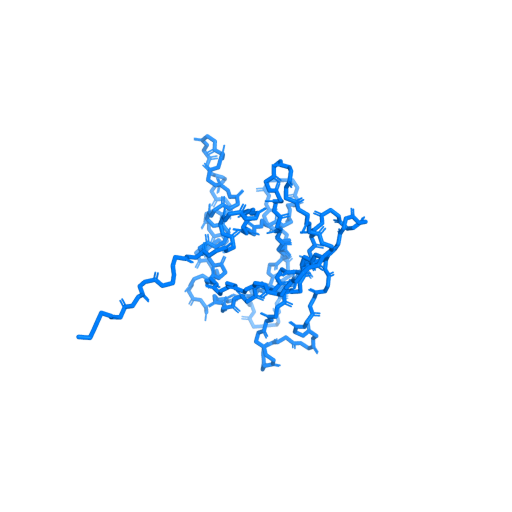LYS A 1 130 ? 2.453 4.518 -14.479 1.00 97.00 130 LYS A CA 1
ATOM 1018 C C . LYS A 1 130 ? 2.787 3.087 -14.915 1.00 97.00 130 LYS A C 1
ATOM 1020 O O . LYS A 1 130 ? 1.954 2.453 -15.542 1.00 97.00 130 LYS A O 1
ATOM 1025 N N . ASP A 1 131 ? 3.966 2.581 -14.554 1.00 96.50 131 ASP A N 1
ATOM 1026 C CA . ASP A 1 131 ? 4.345 1.192 -14.826 1.00 96.50 131 ASP A CA 1
ATOM 1027 C C . ASP A 1 131 ? 3.346 0.217 -14.171 1.00 96.50 131 ASP A C 1
ATOM 1029 O O . ASP A 1 131 ? 2.973 -0.761 -14.803 1.00 96.50 131 ASP A O 1
ATOM 1033 N N . ILE A 1 132 ? 2.881 0.496 -12.945 1.00 96.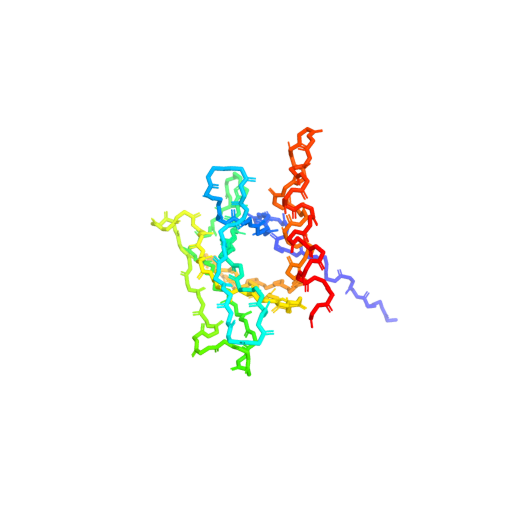94 132 ILE A N 1
ATOM 1034 C CA . ILE A 1 132 ? 1.824 -0.286 -12.280 1.00 96.94 132 ILE A CA 1
ATOM 1035 C C . ILE A 1 132 ? 0.492 -0.186 -13.042 1.00 96.94 132 ILE A C 1
ATOM 1037 O O . ILE A 1 132 ? -0.142 -1.205 -13.251 1.00 96.94 132 ILE A O 1
ATOM 1041 N N . GLU A 1 133 ? 0.073 1.012 -13.463 1.00 96.88 133 GLU A N 1
ATOM 1042 C CA . GLU A 1 133 ? -1.205 1.243 -14.170 1.00 96.88 133 GLU A CA 1
ATOM 1043 C C . GLU A 1 133 ? -1.278 0.596 -15.559 1.00 96.88 133 GLU A C 1
ATOM 1045 O O . GLU A 1 133 ? -2.363 0.250 -16.025 1.00 96.88 133 GLU A O 1
ATOM 1050 N N . ASP A 1 134 ? -0.140 0.494 -16.245 1.00 95.69 134 ASP A N 1
ATOM 1051 C CA . ASP A 1 134 ? -0.069 -0.030 -17.609 1.00 95.69 134 ASP A CA 1
ATOM 1052 C C . ASP A 1 134 ? -0.026 -1.582 -17.652 1.00 95.69 134 ASP A C 1
ATOM 1054 O O . ASP A 1 134 ? -0.131 -2.141 -18.748 1.00 95.69 134 ASP A O 1
ATOM 1058 N N . ASN A 1 135 ? 0.115 -2.264 -16.500 1.00 87.69 135 ASN A N 1
ATOM 1059 C CA . ASN A 1 135 ? 0.172 -3.732 -16.355 1.00 87.69 135 ASN A CA 1
ATOM 1060 C C . ASN A 1 135 ? -1.052 -4.301 -15.624 1.00 87.69 135 ASN A C 1
ATOM 1062 O O . ASN A 1 135 ? -1.604 -5.298 -16.143 1.00 87.69 135 ASN A O 1
#

pLDDT: mean 90.26, std 13.48, range [33.53, 98.12]

Foldseek 3Di:
DDPDPPPQCVVVFWDKAKEADDDVQAFDWDADPVRQTWTKMKTATDTDVPHAWAWKWKAWDVVQDVCRIFIAGVVNNNIDIDIAQAWTKIKIWTDGPPDTHIDIDIRLVRHCVVQVPPPDRRPNSVVSSVRHHVD